Protein AF-A0A523T1D1-F1 (afdb_monomer_lite)

Foldseek 3Di:
DVVVVVVVVVVVVVVVVVVVVVVVVVVVVLVVLCVVLCVPPNDCPDPVSVVVSVVVCCVVVPD

Secondary structure (DSSP, 8-state):
-HHHHHHHHHHHHHHHHHHHHHHHHHHHHHHHHHHHHHHHHS-TTSHHHHHHHHHHHHHHHH-

Radius of gyration: 18.99 Å; chains: 1; bounding box: 40×19×52 Å

Sequence (63 aa):
MKNDIGKQVRERIAALLTAAFGLVAALAWNGAIRAIFTRIFGTAETVVGMLTYAIVVTIIAVI

Structure (mmCIF, N/CA/C/O backbone):
data_AF-A0A523T1D1-F1
#
_entry.id   AF-A0A523T1D1-F1
#
loop_
_atom_site.group_PDB
_atom_site.id
_atom_site.type_symbol
_atom_site.label_atom_id
_atom_site.label_alt_id
_atom_site.label_comp_id
_atom_site.label_asym_id
_atom_site.label_entity_id
_atom_site.label_seq_id
_atom_site.pdbx_PDB_ins_code
_atom_site.Cartn_x
_atom_site.Cartn_y
_atom_site.Cartn_z
_atom_site.occupancy
_atom_site.B_iso_or_equiv
_atom_site.auth_seq_id
_atom_site.auth_comp_id
_atom_site.auth_asym_id
_atom_site.auth_atom_id
_atom_site.pdbx_PDB_model_num
ATOM 1 N N . MET A 1 1 ? 21.004 -5.642 -32.642 1.00 60.50 1 MET A N 1
ATOM 2 C CA . MET A 1 1 ? 21.902 -5.420 -31.488 1.00 60.50 1 MET A CA 1
ATOM 3 C C . MET A 1 1 ? 21.920 -3.978 -30.972 1.00 60.50 1 MET A C 1
ATOM 5 O O . MET A 1 1 ? 21.580 -3.792 -29.814 1.00 60.50 1 MET A O 1
ATOM 9 N N . LYS A 1 2 ? 22.254 -2.935 -31.760 1.00 60.56 2 LYS A N 1
ATOM 10 C CA . LYS A 1 2 ? 22.302 -1.540 -31.237 1.00 60.56 2 LYS A CA 1
ATOM 11 C C . LYS A 1 2 ? 20.945 -0.969 -30.762 1.00 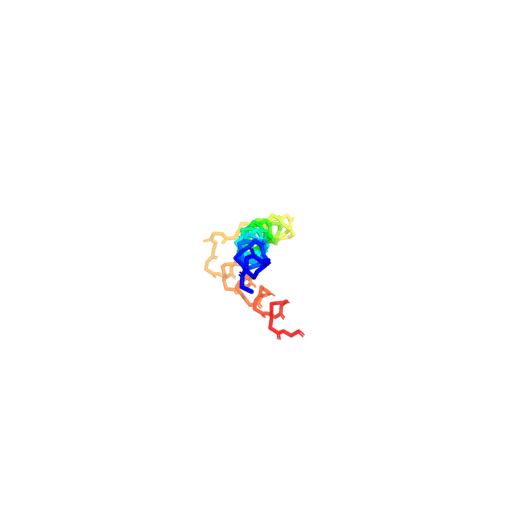60.56 2 LYS A C 1
ATOM 13 O O . LYS A 1 2 ? 20.934 -0.155 -29.847 1.00 60.56 2 LYS A O 1
ATOM 18 N N . ASN A 1 3 ? 19.814 -1.443 -31.299 1.00 70.38 3 ASN A N 1
ATOM 19 C CA . ASN A 1 3 ? 18.468 -0.975 -30.913 1.00 70.38 3 ASN A CA 1
ATOM 20 C C . ASN A 1 3 ? 17.836 -1.751 -29.735 1.00 70.38 3 ASN A C 1
ATOM 22 O O . ASN A 1 3 ? 16.800 -1.338 -29.213 1.00 70.38 3 ASN A O 1
ATOM 26 N N . ASP A 1 4 ? 18.465 -2.840 -29.284 1.00 80.19 4 ASP A N 1
ATOM 27 C CA . ASP A 1 4 ? 17.916 -3.721 -28.243 1.00 80.19 4 ASP A CA 1
ATOM 28 C C . ASP A 1 4 ? 18.196 -3.196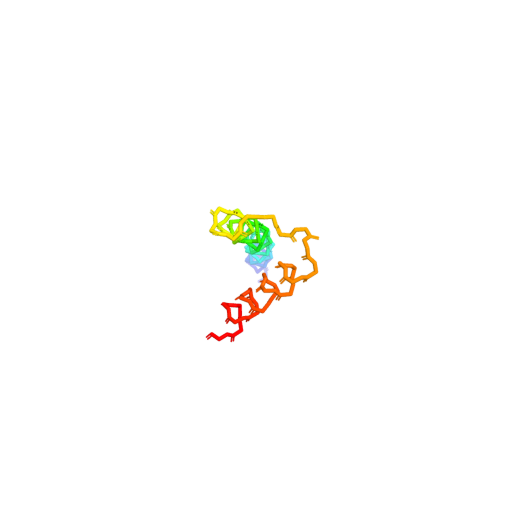 -26.828 1.00 80.19 4 ASP A C 1
ATOM 30 O O . ASP A 1 4 ? 17.385 -3.382 -25.923 1.00 80.19 4 ASP A O 1
ATOM 34 N N . ILE A 1 5 ? 19.311 -2.482 -26.641 1.00 87.81 5 ILE A N 1
ATOM 35 C CA . ILE A 1 5 ? 19.702 -1.894 -25.348 1.00 87.81 5 ILE A CA 1
ATOM 36 C C . ILE A 1 5 ? 18.722 -0.778 -24.960 1.00 87.81 5 ILE A C 1
ATOM 38 O O . ILE A 1 5 ? 18.182 -0.778 -23.858 1.00 87.81 5 ILE A O 1
ATOM 42 N N . GLY A 1 6 ? 18.426 0.147 -25.880 1.00 91.69 6 GLY A N 1
ATOM 43 C CA . GLY A 1 6 ? 17.482 1.242 -25.619 1.00 91.69 6 GLY A CA 1
ATOM 44 C C . GLY A 1 6 ? 16.048 0.757 -25.374 1.00 91.69 6 GLY A C 1
ATOM 45 O O . GLY A 1 6 ? 15.296 1.375 -24.621 1.00 91.69 6 GLY A O 1
ATOM 46 N N . LYS A 1 7 ? 15.652 -0.371 -25.977 1.00 93.56 7 LYS A N 1
ATOM 47 C CA . LYS A 1 7 ? 14.377 -1.035 -25.674 1.00 93.56 7 LYS A CA 1
ATOM 48 C C . LYS A 1 7 ? 14.373 -1.600 -24.249 1.00 93.56 7 LYS A C 1
ATOM 50 O O . LYS A 1 7 ? 13.489 -1.242 -23.477 1.00 93.56 7 LYS A O 1
ATOM 55 N N . GLN A 1 8 ? 15.397 -2.367 -23.878 1.00 93.94 8 GLN A N 1
ATOM 56 C CA . GLN A 1 8 ? 15.522 -2.946 -22.536 1.00 93.94 8 GLN A CA 1
ATOM 57 C C . GLN A 1 8 ? 15.568 -1.880 -21.434 1.00 93.94 8 GLN A C 1
ATOM 59 O O . GLN A 1 8 ? 14.903 -2.025 -20.413 1.00 93.94 8 GLN A O 1
ATOM 64 N N . VAL A 1 9 ? 16.294 -0.777 -21.638 1.00 95.56 9 VAL A N 1
ATOM 65 C CA . VAL A 1 9 ? 16.350 0.326 -20.663 1.00 95.56 9 VAL A CA 1
A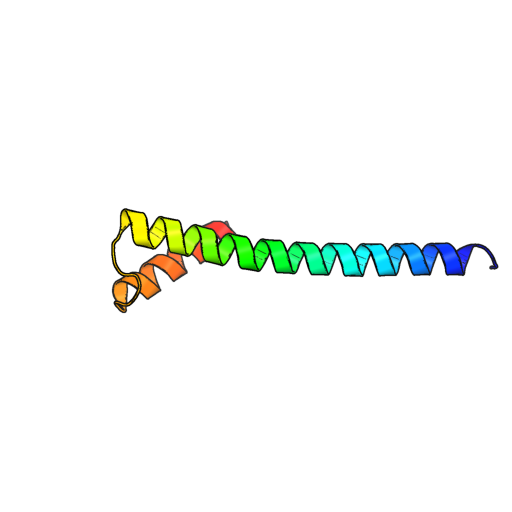TOM 66 C C . VAL A 1 9 ? 14.963 0.927 -20.429 1.00 95.56 9 VAL A C 1
ATOM 68 O O . VAL A 1 9 ? 14.567 1.117 -19.281 1.00 95.56 9 VAL A O 1
ATOM 71 N N . ARG A 1 10 ? 14.186 1.168 -21.493 1.00 95.06 10 ARG A N 1
ATOM 72 C CA . ARG A 1 10 ? 12.816 1.694 -21.369 1.00 95.06 10 ARG A CA 1
ATOM 73 C C . ARG A 1 10 ? 11.880 0.722 -20.657 1.00 95.06 10 ARG A C 1
ATOM 75 O O . ARG A 1 10 ? 11.116 1.155 -19.803 1.00 95.06 10 ARG A O 1
ATOM 82 N N . GLU A 1 11 ? 11.971 -0.571 -20.955 1.00 96.50 11 GLU A N 1
ATOM 83 C CA . GLU A 1 11 ? 11.184 -1.606 -20.271 1.00 96.50 11 GLU A CA 1
ATOM 84 C C . GLU A 1 11 ? 11.510 -1.670 -18.774 1.00 96.50 11 GLU A C 1
ATOM 86 O O . GLU A 1 11 ? 10.605 -1.733 -17.944 1.00 96.50 11 GLU A O 1
ATOM 91 N N . ARG A 1 12 ? 12.794 -1.583 -18.405 1.00 96.88 12 ARG A N 1
ATOM 92 C CA . ARG A 1 12 ? 13.206 -1.562 -16.994 1.00 96.88 12 ARG A CA 1
ATOM 93 C C . ARG A 1 12 ? 12.738 -0.301 -16.280 1.00 96.88 12 ARG A C 1
ATOM 95 O O . ARG A 1 12 ? 12.224 -0.409 -15.173 1.00 96.88 12 ARG A O 1
ATOM 102 N N . ILE A 1 13 ? 12.849 0.867 -16.911 1.00 97.50 13 ILE A N 1
ATOM 103 C CA . ILE A 1 13 ? 12.333 2.121 -16.346 1.00 97.50 13 ILE A CA 1
ATOM 104 C C . ILE A 1 13 ? 10.814 2.038 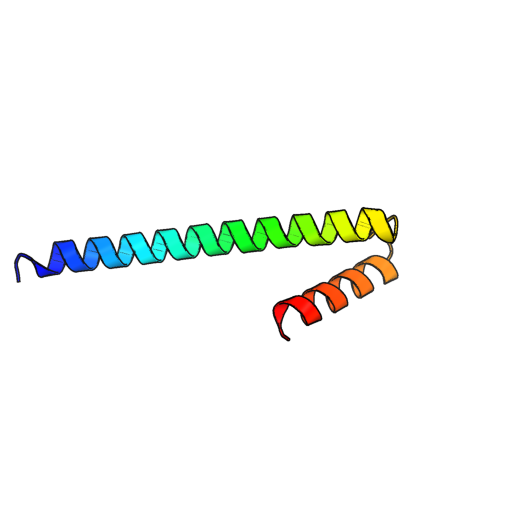-16.159 1.00 97.50 13 ILE A C 1
ATOM 106 O O . ILE A 1 13 ? 10.321 2.375 -15.088 1.00 97.50 13 ILE A O 1
ATOM 110 N N . ALA A 1 14 ? 10.071 1.537 -17.148 1.00 97.31 14 ALA A N 1
ATOM 111 C CA . ALA A 1 14 ? 8.623 1.367 -17.039 1.00 97.31 14 ALA A CA 1
ATOM 112 C C . ALA A 1 14 ? 8.237 0.411 -15.899 1.00 97.31 14 ALA A C 1
ATOM 114 O O . ALA A 1 14 ? 7.303 0.697 -15.149 1.00 97.31 14 ALA A O 1
ATOM 115 N N . ALA A 1 15 ? 8.980 -0.684 -15.718 1.00 97.56 15 ALA A N 1
ATOM 116 C CA . ALA A 1 15 ? 8.777 -1.608 -14.605 1.00 97.56 15 ALA A CA 1
ATOM 117 C C . ALA A 1 15 ? 9.037 -0.939 -13.244 1.00 97.56 15 ALA A C 1
ATOM 119 O O . ALA A 1 15 ? 8.221 -1.071 -12.334 1.00 97.56 15 ALA A O 1
ATOM 120 N N . LEU A 1 16 ? 10.128 -0.176 -13.117 1.00 98.00 16 LEU A N 1
ATOM 121 C CA . LEU A 1 16 ? 10.451 0.567 -11.895 1.00 98.00 16 LEU A CA 1
ATOM 122 C C . LEU A 1 16 ? 9.395 1.631 -11.577 1.00 98.00 16 LEU A C 1
ATOM 124 O O . LEU A 1 16 ? 8.976 1.748 -10.429 1.00 98.00 16 LEU A O 1
ATOM 128 N N . LEU A 1 17 ? 8.919 2.365 -12.587 1.00 98.12 17 LEU A N 1
ATOM 129 C CA . LEU A 1 17 ? 7.841 3.343 -12.429 1.00 98.12 17 LEU A CA 1
ATOM 130 C C . LEU A 1 17 ? 6.538 2.669 -11.999 1.00 98.12 17 LEU A C 1
ATOM 132 O O . LEU A 1 17 ? 5.895 3.128 -11.063 1.00 98.12 17 LEU A O 1
ATOM 136 N N . THR A 1 18 ? 6.172 1.558 -12.636 1.00 97.38 18 THR A N 1
ATOM 137 C CA . THR A 1 18 ? 4.964 0.797 -12.288 1.00 97.38 18 THR A CA 1
ATOM 138 C C . THR A 1 18 ? 5.034 0.282 -10.853 1.00 97.38 18 THR A C 1
ATOM 140 O O . THR A 1 18 ? 4.064 0.407 -10.112 1.00 97.38 18 THR A O 1
ATOM 143 N N . ALA A 1 19 ? 6.191 -0.229 -10.425 1.00 97.69 19 ALA A N 1
ATOM 144 C CA . ALA A 1 19 ? 6.408 -0.653 -9.046 1.00 97.69 19 ALA A CA 1
ATOM 145 C C . ALA A 1 19 ? 6.317 0.523 -8.061 1.00 97.69 19 ALA A C 1
ATOM 147 O O . ALA A 1 19 ? 5.657 0.408 -7.029 1.00 97.69 19 ALA A O 1
ATOM 148 N N . ALA A 1 20 ? 6.920 1.669 -8.392 1.00 97.88 20 ALA A N 1
ATOM 149 C CA . ALA A 1 20 ? 6.846 2.871 -7.567 1.00 97.88 20 ALA A CA 1
ATOM 150 C C . ALA A 1 20 ? 5.401 3.380 -7.435 1.00 97.88 20 ALA A C 1
ATOM 152 O O . ALA A 1 20 ? 4.952 3.675 -6.329 1.00 97.88 20 ALA A O 1
ATOM 153 N N . PHE A 1 21 ? 4.637 3.413 -8.530 1.00 97.31 21 PHE A N 1
ATOM 154 C CA . PHE A 1 21 ? 3.218 3.768 -8.495 1.00 97.31 21 PHE A CA 1
ATOM 155 C C . PHE A 1 21 ? 2.375 2.740 -7.738 1.00 97.31 21 PHE A C 1
ATOM 157 O O . PHE A 1 21 ? 1.498 3.136 -6.976 1.00 97.31 21 PHE A O 1
ATOM 164 N N . GLY A 1 22 ? 2.662 1.444 -7.883 1.00 95.94 22 GLY A N 1
ATOM 165 C CA . GLY A 1 22 ? 2.020 0.386 -7.104 1.00 95.94 22 GLY A CA 1
ATOM 166 C C . GLY A 1 22 ? 2.246 0.554 -5.600 1.00 95.94 22 GLY A C 1
ATOM 167 O O . GLY A 1 22 ? 1.303 0.437 -4.820 1.00 95.94 22 GLY A O 1
ATOM 168 N N . LEU A 1 23 ? 3.466 0.921 -5.192 1.00 96.19 23 LEU A N 1
ATOM 169 C CA . LEU A 1 23 ? 3.789 1.226 -3.798 1.00 96.19 23 LEU A CA 1
ATOM 170 C C . LEU A 1 23 ? 3.031 2.461 -3.295 1.00 96.19 23 LEU A C 1
ATOM 172 O O . LEU A 1 23 ? 2.415 2.411 -2.232 1.00 96.19 23 LEU A O 1
ATOM 176 N N . VAL A 1 24 ? 3.037 3.556 -4.060 1.00 96.44 24 VAL A N 1
ATOM 177 C CA . VAL A 1 24 ? 2.297 4.778 -3.703 1.00 96.44 24 VAL A CA 1
ATOM 178 C C . VAL A 1 24 ? 0.800 4.492 -3.581 1.00 96.44 24 VAL A C 1
ATOM 180 O O . VAL A 1 24 ? 0.178 4.925 -2.612 1.00 96.44 24 VAL A O 1
ATOM 183 N N . ALA A 1 25 ? 0.228 3.724 -4.511 1.00 94.88 25 ALA A N 1
ATOM 184 C CA . ALA A 1 25 ? -1.170 3.319 -4.464 1.00 94.88 25 ALA A CA 1
ATOM 185 C C . ALA A 1 25 ? -1.466 2.489 -3.207 1.00 94.88 25 ALA A C 1
ATOM 187 O O . ALA A 1 25 ? -2.386 2.828 -2.467 1.00 94.88 25 ALA A O 1
ATOM 188 N N . ALA A 1 26 ? -0.664 1.462 -2.909 1.00 92.00 26 ALA A N 1
ATOM 189 C CA . ALA A 1 26 ? -0.844 0.635 -1.714 1.00 92.00 26 ALA A CA 1
ATOM 190 C C . ALA A 1 26 ? -0.813 1.465 -0.415 1.00 92.00 26 ALA A C 1
ATOM 192 O O . ALA A 1 26 ? -1.649 1.273 0.471 1.00 92.00 26 ALA A O 1
ATOM 193 N N . LEU A 1 27 ? 0.109 2.429 -0.319 1.00 93.06 27 LEU A N 1
ATOM 194 C CA . LEU A 1 27 ? 0.212 3.328 0.833 1.00 93.06 27 LEU A CA 1
ATOM 195 C C . LEU A 1 27 ? -0.983 4.289 0.932 1.00 93.06 27 LEU A C 1
ATOM 197 O O . LEU A 1 27 ? -1.522 4.487 2.023 1.00 93.06 27 LEU A O 1
ATOM 201 N N . ALA A 1 28 ? -1.436 4.852 -0.191 1.00 95.25 28 ALA A N 1
ATOM 202 C CA . ALA A 1 28 ? -2.582 5.757 -0.225 1.00 95.25 28 ALA A CA 1
ATOM 203 C C . ALA A 1 28 ? -3.891 5.047 0.156 1.00 95.25 28 ALA A C 1
ATOM 205 O O . ALA A 1 28 ? -4.663 5.567 0.963 1.00 95.25 28 ALA A O 1
ATOM 206 N N . TRP A 1 29 ? -4.115 3.837 -0.366 1.00 90.12 29 TRP A N 1
ATOM 207 C CA . TRP A 1 29 ? -5.289 3.027 -0.040 1.00 90.12 29 TRP A CA 1
ATOM 208 C C . TRP A 1 29 ? -5.321 2.620 1.438 1.00 90.12 29 TRP A C 1
ATOM 210 O O . TRP A 1 29 ? -6.382 2.709 2.056 1.00 90.12 29 TRP A O 1
ATOM 220 N N . ASN A 1 30 ? -4.178 2.266 2.042 1.00 87.25 30 ASN A N 1
ATOM 221 C CA . ASN A 1 30 ? -4.106 2.003 3.486 1.00 87.25 30 ASN A CA 1
ATOM 222 C C . ASN A 1 30 ? -4.566 3.226 4.300 1.00 87.25 30 ASN A C 1
ATOM 224 O O . ASN A 1 30 ? -5.454 3.112 5.145 1.00 87.25 30 ASN A O 1
ATOM 228 N N . GLY A 1 31 ? -4.028 4.410 3.989 1.00 90.06 31 GLY A N 1
ATOM 229 C CA . GLY A 1 31 ? -4.420 5.653 4.654 1.00 90.06 31 GLY A CA 1
ATOM 230 C C . GLY A 1 31 ? -5.906 5.985 4.481 1.00 90.06 31 GLY A C 1
ATOM 231 O O . GLY A 1 31 ? -6.579 6.319 5.457 1.00 90.06 31 GLY A O 1
ATOM 232 N N . ALA A 1 32 ? -6.438 5.841 3.264 1.00 91.62 32 ALA A N 1
ATOM 233 C CA . ALA A 1 32 ? -7.837 6.125 2.953 1.00 91.62 32 ALA A CA 1
ATOM 234 C C . ALA A 1 32 ? -8.804 5.214 3.724 1.00 91.62 32 ALA A C 1
ATOM 236 O O . ALA A 1 32 ? -9.723 5.711 4.376 1.00 91.62 32 ALA A O 1
ATOM 237 N N . ILE A 1 33 ? -8.574 3.895 3.715 1.00 86.31 33 ILE A N 1
ATOM 238 C CA . ILE A 1 33 ? -9.430 2.943 4.440 1.00 86.31 33 ILE A CA 1
ATOM 239 C C . ILE A 1 33 ? -9.377 3.233 5.941 1.00 86.31 33 ILE A C 1
ATOM 241 O O . ILE A 1 33 ? -10.412 3.231 6.604 1.00 86.31 33 ILE A O 1
ATOM 245 N N . ARG A 1 34 ? -8.195 3.557 6.479 1.00 85.00 34 ARG A N 1
ATOM 246 C CA . ARG A 1 34 ? -8.029 3.881 7.901 1.00 85.00 34 ARG A CA 1
ATOM 247 C C . ARG A 1 34 ? -8.772 5.163 8.283 1.00 85.00 34 ARG A C 1
ATOM 249 O O . ARG A 1 34 ? -9.409 5.202 9.330 1.00 85.00 34 ARG A O 1
ATOM 256 N N . ALA A 1 35 ? -8.749 6.186 7.429 1.00 89.81 35 ALA A N 1
ATOM 257 C CA . ALA A 1 35 ? -9.493 7.426 7.642 1.00 89.81 35 ALA A CA 1
ATOM 258 C C . ALA A 1 35 ? -11.016 7.212 7.588 1.00 89.81 35 ALA A C 1
ATOM 260 O O . ALA A 1 35 ? -11.735 7.696 8.464 1.00 89.81 35 ALA A O 1
ATOM 261 N N . ILE A 1 36 ? -11.502 6.451 6.602 1.00 86.88 36 ILE A N 1
ATOM 262 C CA . ILE A 1 36 ? -12.920 6.077 6.480 1.00 86.88 36 ILE A CA 1
ATOM 263 C C . ILE A 1 36 ? -13.361 5.285 7.712 1.00 86.88 36 ILE A C 1
ATOM 265 O O . ILE A 1 36 ? -14.382 5.605 8.319 1.00 86.88 36 ILE A O 1
ATOM 269 N N . PHE A 1 37 ? -12.566 4.295 8.120 1.00 84.12 37 PHE A N 1
ATOM 270 C CA . PHE A 1 37 ? -12.842 3.482 9.297 1.00 84.12 37 PHE A CA 1
ATOM 271 C C . PHE A 1 37 ? -12.953 4.349 10.552 1.00 84.12 37 PHE A C 1
ATOM 273 O O . PHE A 1 37 ? -13.956 4.274 11.256 1.00 84.12 37 PHE A O 1
ATOM 280 N N . THR A 1 38 ? -11.980 5.233 10.789 1.00 84.69 38 THR A N 1
ATOM 281 C CA . THR A 1 38 ? -12.009 6.152 11.934 1.00 84.69 38 THR A CA 1
ATOM 282 C C . THR A 1 38 ? -13.239 7.061 11.910 1.00 84.69 38 THR A C 1
ATOM 284 O O . THR A 1 38 ? -13.845 7.338 12.944 1.00 84.69 38 THR A O 1
ATOM 287 N N . ARG A 1 39 ? -13.657 7.513 10.721 1.00 86.38 39 ARG A N 1
ATOM 288 C CA . ARG A 1 39 ? -14.829 8.382 10.579 1.00 86.38 39 ARG A CA 1
ATOM 289 C C . ARG A 1 39 ? -16.144 7.674 10.908 1.00 86.38 39 ARG A C 1
ATOM 291 O O . ARG A 1 39 ? -17.039 8.329 11.437 1.00 86.38 39 ARG A O 1
ATOM 298 N N . ILE A 1 40 ? -16.257 6.386 10.580 1.00 82.62 40 ILE A N 1
ATOM 299 C CA . ILE A 1 40 ? -17.481 5.588 10.752 1.00 82.62 40 ILE A CA 1
ATOM 300 C C . ILE A 1 40 ? -17.539 4.936 12.142 1.00 82.62 40 ILE A C 1
ATOM 302 O O . ILE A 1 40 ? -18.593 4.941 12.771 1.00 82.62 40 ILE A O 1
ATOM 306 N N . PHE A 1 41 ? -16.420 4.394 12.627 1.00 76.81 41 PHE A N 1
ATOM 307 C CA . PHE A 1 41 ? -16.360 3.535 13.816 1.00 76.81 41 PHE A CA 1
ATOM 308 C C . PHE A 1 41 ? -15.687 4.186 15.036 1.00 76.81 41 PHE A C 1
ATOM 310 O O . PHE A 1 41 ? -15.652 3.580 16.105 1.00 76.81 41 PHE A O 1
ATOM 317 N N . GLY A 1 42 ? -15.163 5.410 14.921 1.00 78.50 42 GLY A N 1
ATOM 318 C CA . GLY A 1 42 ? -14.452 6.078 16.014 1.00 78.50 42 GLY A CA 1
ATOM 319 C C . GLY A 1 42 ? -12.981 5.660 16.082 1.00 78.50 42 GLY A C 1
ATOM 320 O O . GLY A 1 42 ? -12.276 5.719 15.083 1.00 78.50 42 GLY A O 1
ATOM 321 N N . THR A 1 43 ? -12.458 5.278 17.249 1.00 70.00 43 THR A N 1
ATOM 322 C CA . THR A 1 43 ? -11.019 4.992 17.380 1.00 70.00 43 THR A CA 1
ATOM 323 C C . THR A 1 43 ? -10.670 3.566 16.947 1.00 70.00 43 THR A C 1
ATOM 325 O O . THR A 1 43 ? -11.120 2.572 17.515 1.00 70.00 43 THR A O 1
ATOM 328 N N . ALA A 1 44 ? -9.772 3.456 15.966 1.00 64.06 44 ALA A N 1
ATOM 329 C CA . ALA A 1 44 ? -9.201 2.179 15.532 1.00 64.06 44 ALA A CA 1
ATOM 330 C C . ALA A 1 44 ? -8.133 1.620 16.498 1.00 64.06 44 ALA A C 1
ATOM 332 O O . ALA A 1 44 ? -7.467 0.641 16.174 1.00 64.06 44 ALA A O 1
ATOM 333 N N . GLU A 1 45 ? -7.924 2.255 17.654 1.00 71.94 45 GLU A N 1
ATOM 334 C CA . GLU A 1 45 ? -6.867 1.896 18.611 1.00 71.94 45 GLU A CA 1
ATOM 335 C C . GLU A 1 45 ? -7.279 0.775 19.571 1.00 71.94 45 GLU A C 1
ATOM 337 O O . GLU A 1 45 ? -6.432 0.158 20.213 1.00 71.94 45 GLU A O 1
ATOM 342 N N . THR A 1 46 ? -8.574 0.468 19.648 1.00 82.06 46 THR A N 1
ATOM 343 C CA . THR A 1 46 ? -9.045 -0.712 20.376 1.00 82.06 46 THR A CA 1
ATOM 344 C C . THR A 1 46 ? -8.715 -1.982 19.591 1.00 82.06 46 THR A C 1
ATOM 346 O O . THR A 1 46 ? -8.750 -1.992 18.360 1.00 82.06 46 THR A O 1
ATOM 349 N N . VAL A 1 47 ? -8.446 -3.089 20.291 1.00 83.44 47 VAL A N 1
ATOM 350 C CA . VAL A 1 47 ? -8.158 -4.396 19.663 1.00 83.44 47 VAL A CA 1
ATOM 351 C C . VAL A 1 47 ? -9.267 -4.807 18.684 1.00 83.44 47 VAL A C 1
ATOM 353 O O . VAL A 1 47 ? -8.987 -5.294 17.590 1.00 83.44 47 VAL A O 1
ATOM 356 N N . VAL A 1 48 ? -10.527 -4.543 19.044 1.00 82.00 48 VAL A N 1
ATOM 357 C CA . VAL A 1 48 ? -11.696 -4.798 18.188 1.00 82.00 48 VAL A CA 1
ATOM 358 C C . VAL A 1 48 ? -11.668 -3.923 16.930 1.00 82.00 48 VAL A C 1
ATOM 360 O O . VAL A 1 48 ? -11.934 -4.420 15.835 1.00 82.00 48 VAL A O 1
ATOM 363 N N . GLY A 1 49 ? -11.290 -2.647 17.053 1.00 83.31 49 GLY A N 1
ATOM 364 C CA . GLY A 1 49 ? -11.119 -1.741 15.917 1.00 83.31 49 GLY A CA 1
ATOM 365 C C . GLY A 1 49 ? -10.024 -2.203 14.952 1.00 83.31 49 GLY A C 1
ATOM 366 O O . GLY A 1 49 ? -10.250 -2.241 13.744 1.00 83.31 49 GLY A O 1
ATOM 367 N N . MET A 1 50 ? -8.873 -2.638 15.476 1.00 84.94 50 MET A N 1
ATOM 368 C CA . MET A 1 50 ? -7.768 -3.162 14.662 1.00 84.94 50 MET A CA 1
ATOM 369 C C . MET A 1 50 ? -8.150 -4.443 13.911 1.00 84.94 50 MET A C 1
ATOM 371 O O . MET A 1 50 ? -7.856 -4.563 12.722 1.00 84.94 50 MET A O 1
ATOM 375 N N . LEU A 1 51 ? -8.836 -5.377 14.580 1.00 88.62 51 LEU A N 1
ATOM 376 C CA . LEU A 1 51 ? -9.322 -6.616 13.964 1.00 88.62 51 LEU A CA 1
ATOM 377 C C . LEU A 1 51 ? -10.367 -6.346 12.879 1.00 88.62 51 LEU A C 1
ATOM 379 O O . LEU A 1 51 ? -10.291 -6.924 11.798 1.00 88.62 51 LEU A O 1
ATOM 383 N N . THR A 1 52 ? -11.308 -5.436 13.139 1.00 85.12 52 THR A N 1
ATOM 384 C CA . THR A 1 52 ? -12.342 -5.074 12.160 1.00 85.12 52 THR A CA 1
ATOM 385 C C . THR A 1 52 ? -11.715 -4.414 10.931 1.00 85.12 52 THR A C 1
ATOM 387 O O . THR A 1 52 ? -12.016 -4.809 9.806 1.00 85.12 52 THR A O 1
ATOM 390 N N . TYR A 1 53 ? -10.790 -3.467 11.132 1.00 86.19 53 TYR A N 1
ATOM 391 C CA . TYR A 1 53 ? -10.022 -2.860 10.045 1.00 86.19 53 TYR A CA 1
ATOM 392 C C . TYR A 1 53 ? -9.271 -3.917 9.221 1.00 86.19 53 TYR A C 1
ATOM 394 O O . TYR A 1 53 ? -9.372 -3.917 7.996 1.00 86.19 53 TYR A O 1
ATOM 402 N N . ALA A 1 54 ? -8.562 -4.842 9.879 1.00 88.06 54 ALA A N 1
ATOM 403 C CA . ALA A 1 54 ? -7.798 -5.886 9.203 1.00 88.06 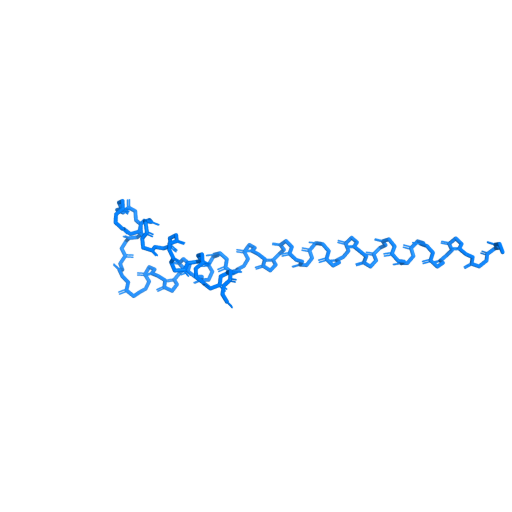54 ALA A CA 1
ATOM 404 C C . ALA A 1 54 ? -8.690 -6.781 8.327 1.00 88.06 54 ALA A C 1
ATOM 406 O O . ALA A 1 54 ? -8.375 -6.982 7.158 1.00 88.06 54 ALA A O 1
ATOM 407 N N . ILE A 1 55 ? -9.828 -7.248 8.851 1.00 90.38 55 ILE A N 1
ATOM 408 C CA . ILE A 1 55 ? -10.770 -8.098 8.105 1.00 90.38 55 ILE A CA 1
ATOM 409 C C . ILE A 1 55 ? -11.326 -7.362 6.882 1.00 90.38 55 ILE A C 1
ATOM 411 O O . ILE A 1 55 ? -11.329 -7.918 5.785 1.00 90.38 55 ILE A O 1
ATOM 415 N N . VAL A 1 56 ? -11.763 -6.108 7.048 1.00 85.94 56 VAL A N 1
ATOM 416 C CA . VAL A 1 56 ? -12.311 -5.302 5.944 1.00 85.94 56 VAL A CA 1
ATOM 417 C C . VAL A 1 56 ? -11.272 -5.115 4.840 1.00 85.94 56 VAL A C 1
ATOM 419 O O . VAL A 1 56 ? -11.578 -5.332 3.670 1.00 85.94 56 VAL A O 1
ATOM 422 N N . VAL A 1 57 ? -10.034 -4.768 5.202 1.00 87.44 57 VAL A N 1
ATOM 423 C CA . VAL A 1 57 ? -8.943 -4.609 4.231 1.00 87.44 57 VAL A CA 1
ATOM 424 C C . VAL A 1 57 ? -8.637 -5.927 3.522 1.00 87.44 57 VAL A C 1
ATOM 426 O O . VAL A 1 57 ? -8.455 -5.919 2.310 1.00 87.44 57 VAL A O 1
ATOM 429 N N . THR A 1 58 ? -8.609 -7.058 4.234 1.00 90.94 58 THR A N 1
ATOM 430 C CA . THR A 1 58 ? -8.375 -8.372 3.616 1.00 90.94 58 THR A CA 1
ATOM 431 C C . THR A 1 58 ? -9.475 -8.739 2.627 1.00 90.94 58 THR A C 1
ATOM 433 O O . THR A 1 58 ? -9.159 -9.211 1.541 1.00 90.94 58 THR A O 1
ATOM 436 N N . ILE A 1 59 ? -10.743 -8.485 2.961 1.00 90.56 59 ILE A N 1
ATOM 437 C CA . ILE A 1 59 ? -11.864 -8.735 2.047 1.00 90.56 59 ILE A CA 1
ATOM 438 C C . ILE A 1 59 ? -11.703 -7.900 0.775 1.00 90.56 59 ILE A C 1
ATOM 440 O O . ILE A 1 59 ? -11.729 -8.463 -0.310 1.00 90.56 59 ILE A O 1
ATOM 444 N N . ILE A 1 60 ? -11.464 -6.591 0.907 1.00 84.69 60 ILE A N 1
ATOM 445 C CA . ILE A 1 60 ? -11.304 -5.679 -0.239 1.00 84.69 60 ILE A CA 1
ATOM 446 C C . ILE A 1 60 ? -10.069 -6.029 -1.086 1.00 84.69 60 ILE A C 1
ATOM 448 O O . ILE A 1 60 ? -10.071 -5.813 -2.293 1.00 84.69 60 ILE A O 1
ATOM 452 N N . ALA A 1 61 ? -8.990 -6.510 -0.462 1.00 85.25 61 ALA A N 1
ATOM 453 C CA . ALA A 1 61 ? -7.733 -6.788 -1.153 1.00 85.25 61 ALA A CA 1
ATOM 454 C C . ALA A 1 61 ? -7.700 -8.150 -1.867 1.00 85.25 61 ALA A C 1
ATOM 456 O O . ALA A 1 61 ? -6.933 -8.305 -2.815 1.00 85.25 61 ALA A O 1
ATOM 457 N N . VAL A 1 62 ? -8.450 -9.143 -1.378 1.00 89.75 62 VAL A N 1
ATOM 458 C CA . VAL A 1 62 ? -8.354 -10.542 -1.835 1.00 89.75 62 VAL A CA 1
ATOM 459 C C . VAL A 1 62 ? -9.545 -10.970 -2.691 1.00 89.75 62 VAL A C 1
ATOM 461 O O . VAL A 1 62 ? -9.360 -11.806 -3.576 1.00 89.75 62 VAL A O 1
ATOM 464 N N . ILE A 1 63 ? -10.744 -10.448 -2.415 1.00 82.75 6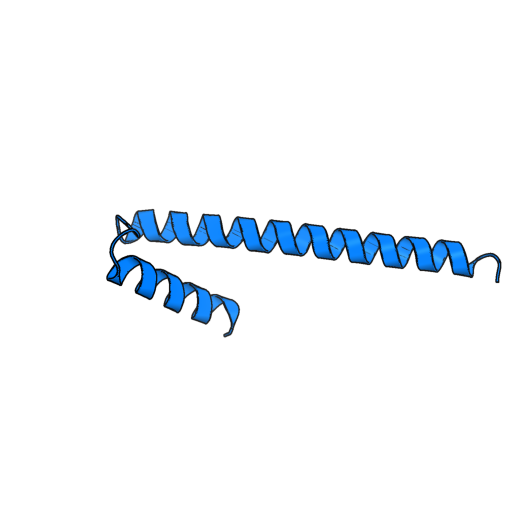3 ILE A N 1
ATOM 465 C CA . ILE A 1 63 ? -11.993 -10.803 -3.111 1.00 82.75 63 ILE A CA 1
ATOM 466 C C . ILE A 1 63 ? -12.284 -9.765 -4.190 1.00 82.75 63 ILE A C 1
ATOM 468 O O . ILE A 1 63 ? -12.558 -10.191 -5.334 1.00 82.75 63 ILE A O 1
#

pLDDT: mean 87.66, std 8.97, range [60.5, 98.12]